Protein AF-A0A939IRJ5-F1 (afdb_monomer)

Sequence (93 aa):
MTEFINNFSQAWQDSSVGALILFGLFFLLVYFLPSLLAVFFNRRNLLTIAVLNIPAGFSLIAWGALIVWACTGKAGRYIQTKLAQRGQAAGVQ

Radius of gyration: 22.14 Å; Cα contacts (8 Å, |Δi|>4): 45; chains: 1; bounding box: 60×31×56 Å

Structure (mmCIF, N/CA/C/O backbone):
data_AF-A0A939IRJ5-F1
#
_entry.id   AF-A0A939IRJ5-F1
#
loop_
_atom_site.group_PDB
_atom_site.id
_atom_site.type_symbol
_atom_site.label_atom_id
_atom_site.label_alt_id
_atom_site.label_comp_id
_atom_site.label_asym_id
_atom_site.label_entity_id
_atom_site.label_seq_id
_atom_site.pdbx_PDB_ins_code
_atom_site.Cartn_x
_atom_site.Cartn_y
_atom_site.Cartn_z
_atom_site.occupancy
_atom_site.B_iso_or_equiv
_atom_site.auth_seq_id
_atom_site.auth_comp_id
_atom_site.auth_asym_id
_atom_site.auth_atom_id
_atom_site.pdbx_PDB_model_num
ATOM 1 N N . MET A 1 1 ? 28.223 -13.993 -9.441 1.00 73.31 1 MET A N 1
ATOM 2 C CA . MET A 1 1 ? 27.843 -12.558 -9.490 1.00 73.31 1 MET A CA 1
ATOM 3 C C . MET A 1 1 ? 27.582 -12.097 -10.918 1.00 73.31 1 MET A C 1
ATOM 5 O O . MET A 1 1 ? 26.503 -11.591 -11.178 1.00 73.31 1 MET A O 1
ATOM 9 N N . THR A 1 2 ? 28.501 -12.326 -11.855 1.00 85.69 2 THR A N 1
ATOM 10 C CA . THR A 1 2 ? 28.363 -11.908 -13.262 1.00 85.69 2 THR A CA 1
ATOM 11 C C . THR A 1 2 ? 27.173 -12.556 -13.987 1.00 85.69 2 THR A C 1
ATOM 13 O O . THR A 1 2 ? 26.441 -11.868 -14.686 1.00 85.69 2 THR A O 1
ATOM 16 N N . GLU A 1 3 ? 26.895 -13.843 -13.749 1.00 87.00 3 GLU A N 1
ATOM 17 C CA . GLU A 1 3 ? 25.706 -14.523 -14.303 1.00 87.00 3 GLU A CA 1
ATOM 18 C C . GLU A 1 3 ? 24.371 -13.965 -13.797 1.00 87.00 3 GLU A C 1
ATOM 20 O O . GLU A 1 3 ? 23.398 -13.931 -14.546 1.00 87.00 3 GLU A O 1
ATOM 25 N N . PHE A 1 4 ? 24.309 -13.515 -12.540 1.00 89.38 4 PHE A N 1
ATOM 26 C CA . PHE A 1 4 ? 23.099 -12.903 -11.984 1.00 89.38 4 PHE A CA 1
ATOM 27 C C . PHE A 1 4 ? 22.800 -11.579 -12.690 1.00 89.38 4 PHE A C 1
ATOM 29 O O . PHE A 1 4 ? 21.668 -11.339 -13.096 1.00 89.38 4 PHE A O 1
ATOM 36 N N . ILE A 1 5 ? 23.833 -10.758 -12.899 1.00 90.06 5 ILE A N 1
ATOM 37 C CA . ILE A 1 5 ? 23.715 -9.487 -13.622 1.00 90.06 5 ILE A CA 1
ATOM 38 C C . ILE A 1 5 ? 23.287 -9.729 -15.073 1.00 90.06 5 ILE A C 1
ATOM 40 O O . ILE A 1 5 ? 22.401 -9.035 -15.563 1.00 90.06 5 ILE A O 1
ATOM 44 N N . ASN A 1 6 ? 23.847 -10.743 -15.738 1.00 88.75 6 ASN A N 1
ATOM 45 C CA . ASN A 1 6 ? 23.485 -11.072 -17.117 1.00 88.75 6 ASN A CA 1
ATOM 46 C C . ASN A 1 6 ? 22.035 -11.566 -17.238 1.00 88.75 6 ASN A C 1
ATOM 48 O O . ASN A 1 6 ? 21.311 -11.084 -18.104 1.00 88.75 6 ASN A O 1
ATOM 52 N N . ASN A 1 7 ? 21.584 -12.451 -16.342 1.00 90.00 7 ASN A N 1
ATOM 53 C CA . ASN A 1 7 ? 20.185 -12.894 -16.303 1.00 90.00 7 ASN A CA 1
ATOM 54 C C . ASN A 1 7 ? 19.218 -11.732 -16.035 1.00 90.00 7 ASN A C 1
ATOM 56 O O . ASN A 1 7 ? 18.186 -11.619 -16.692 1.00 90.00 7 ASN A O 1
ATOM 60 N N . PHE A 1 8 ? 19.552 -10.844 -15.095 1.00 87.75 8 PHE A N 1
ATOM 61 C CA . PHE A 1 8 ? 18.713 -9.688 -14.777 1.00 87.75 8 PHE A CA 1
ATOM 62 C C . PHE A 1 8 ? 18.664 -8.693 -15.944 1.00 87.75 8 PHE A C 1
ATOM 64 O O . PHE A 1 8 ? 17.604 -8.169 -16.278 1.00 87.75 8 PHE A O 1
ATOM 71 N N . SER A 1 9 ? 19.808 -8.473 -16.599 1.00 88.88 9 SER A N 1
ATOM 72 C CA . SER A 1 9 ? 19.918 -7.627 -17.787 1.00 88.88 9 SER A CA 1
ATOM 73 C C . SER A 1 9 ? 19.096 -8.1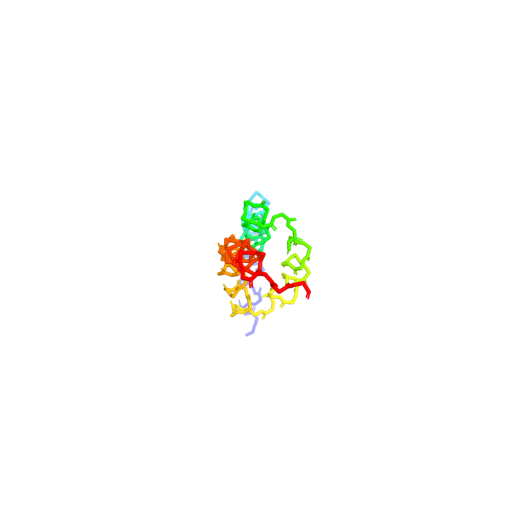74 -18.955 1.00 88.88 9 SER A C 1
ATOM 75 O O . SER A 1 9 ? 18.416 -7.397 -19.619 1.00 88.88 9 SER A O 1
ATOM 77 N N . GLN A 1 10 ? 19.128 -9.487 -19.203 1.00 86.12 10 GLN A N 1
ATOM 78 C CA . GLN A 1 10 ? 18.317 -10.114 -20.252 1.00 86.12 10 GLN A CA 1
ATOM 79 C C . GLN A 1 10 ? 16.821 -10.021 -19.948 1.00 86.12 10 GLN A C 1
ATOM 81 O O . GLN A 1 10 ? 16.063 -9.569 -20.798 1.00 86.12 10 GLN A O 1
ATOM 86 N N . ALA A 1 11 ? 16.402 -10.319 -18.713 1.00 83.94 11 ALA A N 1
ATOM 87 C CA . ALA A 1 11 ? 15.003 -10.180 -18.309 1.00 83.94 11 ALA A CA 1
ATOM 88 C C . ALA A 1 11 ? 14.472 -8.749 -18.512 1.00 83.94 11 ALA A C 1
ATOM 90 O O . ALA A 1 11 ? 13.311 -8.562 -18.876 1.00 83.94 11 ALA A O 1
ATOM 91 N N . TRP A 1 12 ? 15.316 -7.733 -18.310 1.00 83.38 12 TRP A N 1
ATOM 92 C CA . TRP A 1 12 ? 14.947 -6.337 -18.543 1.00 83.38 12 TRP A CA 1
ATOM 93 C C . TRP A 1 12 ? 14.866 -5.972 -20.031 1.00 83.38 12 TRP A C 1
ATOM 95 O O . TRP A 1 12 ? 14.022 -5.164 -20.409 1.00 83.38 12 TRP A O 1
ATOM 105 N N . GLN A 1 13 ? 15.721 -6.561 -20.871 1.00 84.94 13 GLN A N 1
ATOM 106 C CA . GLN A 1 13 ? 15.733 -6.331 -22.321 1.00 84.94 13 GLN A CA 1
ATOM 107 C C . GLN A 1 13 ? 14.595 -7.060 -23.048 1.00 84.94 13 GLN A C 1
ATOM 109 O O . GLN A 1 13 ? 14.028 -6.506 -23.987 1.00 84.94 13 GLN A O 1
ATOM 114 N N . ASP A 1 14 ? 14.214 -8.247 -22.576 1.00 85.25 14 ASP A N 1
ATOM 115 C CA . ASP A 1 14 ? 13.101 -9.029 -23.129 1.00 85.25 14 ASP A CA 1
ATOM 116 C C . ASP A 1 14 ? 11.729 -8.529 -22.641 1.00 85.25 14 ASP A C 1
ATOM 118 O O . ASP A 1 14 ? 10.681 -8.868 -23.201 1.00 85.25 14 ASP A O 1
ATOM 122 N N . SER A 1 15 ? 11.709 -7.703 -21.590 1.00 83.75 15 SER A N 1
ATOM 123 C CA . SER A 1 15 ? 10.476 -7.157 -21.029 1.00 83.75 15 SER A CA 1
ATOM 124 C C . SER A 1 15 ? 9.844 -6.132 -21.966 1.00 83.75 15 SER A C 1
ATOM 126 O O . SER A 1 15 ? 10.350 -5.031 -22.177 1.00 83.75 15 SER A O 1
ATOM 128 N N . SER A 1 16 ? 8.661 -6.465 -22.479 1.00 86.62 16 SER A N 1
ATOM 129 C CA . SER A 1 16 ? 7.852 -5.514 -23.240 1.00 86.62 16 SER A CA 1
ATOM 130 C C . SER A 1 16 ? 7.385 -4.345 -22.361 1.00 86.62 16 SER A C 1
ATOM 132 O O . SER A 1 16 ? 6.953 -4.526 -21.219 1.00 86.62 16 SER A O 1
ATOM 134 N N . VAL A 1 17 ? 7.394 -3.131 -22.920 1.00 87.31 17 VAL A N 1
ATOM 135 C CA . VAL A 1 17 ? 6.915 -1.914 -22.234 1.00 87.31 17 VAL A CA 1
ATOM 136 C C . VAL A 1 17 ? 5.478 -2.088 -21.723 1.00 87.31 17 VAL A C 1
ATOM 138 O O . VAL A 1 17 ? 5.148 -1.635 -20.629 1.00 87.31 17 VAL A O 1
ATOM 141 N N . GLY A 1 18 ? 4.631 -2.806 -22.469 1.00 90.56 18 GLY A N 1
ATOM 142 C CA . GLY A 1 18 ? 3.263 -3.120 -22.052 1.00 90.56 18 GLY A CA 1
ATOM 143 C C . GLY A 1 18 ? 3.196 -3.971 -20.780 1.00 90.56 18 GLY A C 1
ATOM 144 O O . GLY A 1 18 ? 2.400 -3.669 -19.891 1.00 90.56 18 GLY A O 1
ATOM 145 N N . ALA A 1 19 ? 4.056 -4.986 -20.651 1.00 87.88 19 ALA A N 1
ATOM 146 C CA . ALA A 1 19 ? 4.131 -5.803 -19.442 1.00 87.88 19 ALA A CA 1
ATOM 147 C C . ALA A 1 19 ? 4.598 -4.983 -18.231 1.00 87.88 19 ALA A C 1
ATOM 149 O O . ALA A 1 19 ? 4.027 -5.118 -17.151 1.00 87.88 19 ALA A O 1
ATOM 150 N N . LEU A 1 20 ? 5.571 -4.084 -18.417 1.00 88.94 20 LEU A N 1
ATOM 151 C CA . LEU A 1 20 ? 6.039 -3.185 -17.356 1.00 88.94 20 LEU A CA 1
ATOM 152 C C . LEU A 1 20 ? 4.938 -2.227 -16.886 1.00 88.94 20 LEU A C 1
ATOM 154 O O . LEU A 1 20 ? 4.764 -2.038 -15.683 1.00 88.94 20 LEU A O 1
ATOM 158 N N . ILE A 1 21 ? 4.158 -1.659 -17.812 1.00 92.25 21 ILE A N 1
ATOM 159 C CA . ILE A 1 21 ? 3.021 -0.790 -17.477 1.00 92.25 21 ILE A CA 1
ATOM 160 C C . ILE A 1 21 ? 1.950 -1.574 -16.717 1.00 92.25 21 ILE A C 1
ATOM 162 O O . ILE A 1 21 ? 1.469 -1.108 -15.684 1.00 92.25 21 ILE A O 1
ATOM 166 N N . LEU A 1 22 ? 1.586 -2.768 -17.194 1.00 92.44 22 LEU A N 1
ATOM 167 C CA . LEU A 1 22 ? 0.579 -3.604 -16.543 1.00 92.44 22 LEU A CA 1
ATOM 168 C C . LEU A 1 22 ? 1.025 -4.025 -15.139 1.00 92.44 22 LEU A C 1
ATOM 170 O O . LEU A 1 22 ? 0.249 -3.916 -14.191 1.00 92.44 22 LEU A O 1
ATOM 174 N N . PHE A 1 23 ? 2.278 -4.459 -14.997 1.00 90.25 23 PHE A N 1
ATOM 175 C CA . PHE A 1 23 ? 2.866 -4.814 -13.711 1.00 90.25 23 PHE A CA 1
ATOM 176 C C . PHE A 1 23 ? 2.903 -3.614 -12.763 1.00 90.25 23 PHE A C 1
ATOM 178 O O . PHE A 1 23 ? 2.472 -3.731 -11.620 1.00 90.25 23 PHE A O 1
ATOM 185 N N . GLY A 1 24 ? 3.346 -2.448 -13.238 1.00 90.50 24 GLY A N 1
ATOM 186 C CA . GLY A 1 24 ? 3.364 -1.216 -12.452 1.00 90.50 24 GLY A CA 1
ATOM 187 C C . GLY A 1 24 ? 1.968 -0.795 -11.994 1.00 90.50 24 GLY A C 1
ATOM 188 O O . GLY A 1 24 ? 1.785 -0.440 -10.831 1.00 90.50 24 GLY A O 1
ATOM 189 N N . LEU A 1 25 ? 0.963 -0.897 -12.869 1.00 90.62 25 LEU A N 1
ATOM 190 C CA . LEU A 1 25 ? -0.426 -0.588 -12.534 1.00 90.62 25 LEU A CA 1
ATOM 191 C C . LEU A 1 25 ? -1.002 -1.586 -11.524 1.00 90.62 25 LEU A C 1
ATOM 193 O O . LEU A 1 25 ? -1.652 -1.177 -10.564 1.00 90.62 25 LEU A O 1
ATOM 197 N N . PHE A 1 26 ? -0.743 -2.880 -11.710 1.00 90.69 26 PHE A N 1
ATOM 198 C CA . PHE A 1 26 ? -1.162 -3.925 -10.780 1.00 90.69 26 PHE A CA 1
ATOM 199 C C . PHE A 1 26 ? -0.508 -3.738 -9.409 1.00 90.69 26 PHE A C 1
ATOM 201 O O . PHE A 1 26 ? -1.187 -3.771 -8.384 1.00 90.69 26 PHE A O 1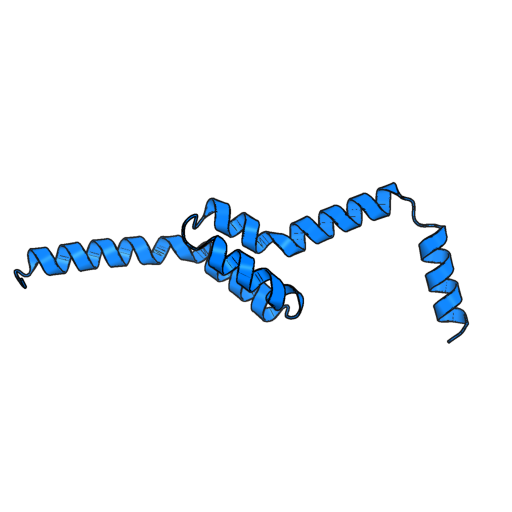
ATOM 208 N N . PHE A 1 27 ? 0.795 -3.459 -9.390 1.00 88.88 27 PHE A N 1
ATOM 209 C CA . PHE A 1 27 ? 1.536 -3.155 -8.176 1.00 88.88 27 PHE A CA 1
ATOM 210 C C . PHE A 1 27 ? 0.972 -1.919 -7.477 1.00 88.88 27 PHE A C 1
ATOM 212 O O . PHE A 1 27 ? 0.741 -1.974 -6.275 1.00 88.88 27 PHE A O 1
ATOM 219 N N . LEU A 1 28 ? 0.668 -0.838 -8.205 1.00 86.50 28 LEU A N 1
ATOM 220 C CA . LEU A 1 28 ? 0.031 0.348 -7.625 1.00 86.50 28 LEU A CA 1
ATOM 221 C C . LEU A 1 28 ? -1.351 0.033 -7.051 1.00 86.50 28 LEU A C 1
ATOM 223 O O . LEU A 1 28 ? -1.658 0.477 -5.950 1.00 86.50 28 LEU A O 1
ATOM 227 N N . LEU A 1 29 ? -2.176 -0.725 -7.777 1.00 85.88 29 LEU A N 1
ATOM 228 C CA . LEU A 1 29 ? -3.520 -1.104 -7.337 1.00 85.88 29 LEU A CA 1
ATOM 229 C C . LEU A 1 29 ? -3.480 -1.933 -6.059 1.00 85.88 29 LEU A C 1
ATOM 231 O O . LEU A 1 29 ? -4.266 -1.677 -5.150 1.00 85.88 29 LEU A O 1
ATOM 235 N N . VAL A 1 30 ? -2.556 -2.891 -5.968 1.00 85.00 30 VAL A N 1
ATOM 236 C CA . VAL A 1 30 ? -2.352 -3.680 -4.753 1.00 85.00 30 VAL A CA 1
ATOM 237 C C . VAL A 1 30 ? -1.757 -2.796 -3.659 1.00 85.00 30 VAL A C 1
ATOM 239 O O . VAL A 1 30 ? -2.309 -2.714 -2.577 1.00 85.00 30 VAL A O 1
ATOM 242 N N . TYR A 1 31 ? -0.711 -2.024 -3.919 1.00 80.81 31 TYR A N 1
ATOM 243 C CA . TYR A 1 31 ? -0.087 -1.165 -2.910 1.00 80.81 31 TYR A CA 1
ATOM 244 C C . TYR A 1 31 ? -1.063 -0.126 -2.316 1.00 80.81 31 TYR A C 1
ATOM 246 O O . TYR A 1 31 ? -1.072 0.116 -1.108 1.00 80.81 31 TYR A O 1
ATOM 254 N N . PHE A 1 32 ? -1.946 0.445 -3.142 1.00 83.25 32 PHE A N 1
ATOM 255 C CA . PHE A 1 32 ? -2.997 1.387 -2.734 1.00 83.25 32 PHE A CA 1
ATOM 256 C C . PHE A 1 32 ? -4.354 0.741 -2.421 1.00 83.25 32 PHE A C 1
ATOM 258 O O . PHE A 1 32 ? -5.307 1.459 -2.105 1.00 83.25 32 PHE A O 1
ATOM 265 N N . LEU A 1 33 ? -4.456 -0.590 -2.428 1.00 83.69 33 LEU A N 1
ATOM 266 C CA . LEU A 1 33 ? -5.679 -1.322 -2.095 1.00 83.69 33 LEU A CA 1
ATOM 267 C C . LEU A 1 33 ? -6.297 -0.900 -0.745 1.00 83.69 33 LEU A C 1
ATOM 269 O O . LEU A 1 33 ? -7.491 -0.593 -0.728 1.00 83.69 33 LEU A O 1
ATOM 273 N N . PRO A 1 34 ? -5.545 -0.798 0.376 1.00 76.12 34 PRO A N 1
ATOM 274 C CA . PRO A 1 34 ? -6.110 -0.347 1.654 1.00 76.12 34 PRO A CA 1
ATOM 275 C C . PRO A 1 34 ? -6.685 1.076 1.594 1.00 76.12 34 PRO A C 1
ATOM 277 O O . PRO A 1 34 ? -7.741 1.337 2.176 1.00 76.12 34 PRO A O 1
ATOM 280 N N . SER A 1 35 ? -6.054 1.986 0.844 1.00 78.94 35 SER A N 1
ATOM 281 C CA . SER A 1 35 ? -6.588 3.334 0.611 1.00 78.94 35 SER A CA 1
ATOM 282 C C . SER A 1 35 ? -7.886 3.292 -0.195 1.00 78.94 35 SER A C 1
ATOM 284 O O . SER A 1 35 ? -8.826 4.007 0.146 1.00 78.94 35 SER A O 1
ATOM 286 N N . LEU A 1 36 ? -7.981 2.428 -1.214 1.00 80.19 36 LEU A N 1
ATOM 287 C CA . LEU A 1 36 ? -9.219 2.216 -1.971 1.00 80.19 36 LEU A CA 1
ATOM 288 C C . LEU A 1 36 ? -10.344 1.696 -1.065 1.00 80.19 36 LEU A C 1
ATOM 290 O O . LEU A 1 36 ? -11.439 2.257 -1.071 1.00 80.19 36 LEU A O 1
ATOM 294 N N . LEU A 1 37 ? -10.073 0.680 -0.238 1.00 78.75 37 LEU A N 1
ATOM 295 C CA . LEU A 1 37 ? -11.044 0.141 0.723 1.00 78.75 37 LEU A CA 1
ATOM 296 C C . LEU A 1 37 ? -11.527 1.223 1.703 1.00 78.75 37 LEU A C 1
ATOM 298 O O . LEU A 1 37 ? -12.722 1.307 2.001 1.00 78.75 37 LEU A O 1
ATOM 302 N N . ALA A 1 38 ? -10.635 2.107 2.155 1.00 77.50 38 ALA A N 1
ATOM 303 C CA . ALA A 1 38 ? -10.997 3.221 3.027 1.00 77.50 38 ALA A CA 1
ATOM 304 C C . ALA A 1 38 ? -11.993 4.199 2.378 1.00 77.50 38 ALA A C 1
ATOM 306 O O . ALA A 1 38 ? -12.871 4.714 3.074 1.00 77.50 38 ALA A O 1
ATOM 307 N N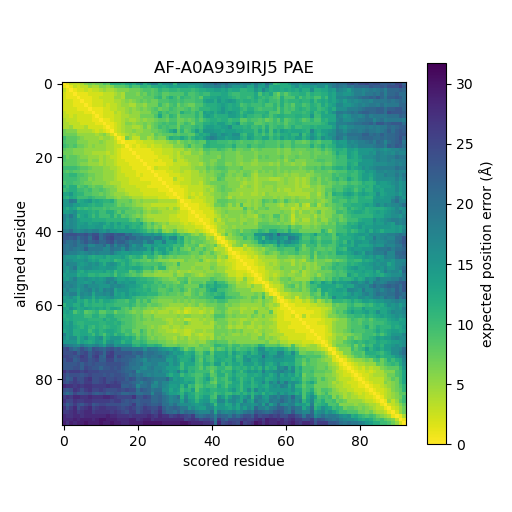 . VAL A 1 39 ? -11.919 4.427 1.058 1.00 73.00 39 VAL A N 1
ATOM 308 C CA . VAL A 1 39 ? -12.882 5.281 0.330 1.00 73.00 39 VAL A CA 1
ATOM 309 C C . VAL A 1 39 ? -14.310 4.741 0.451 1.00 73.00 39 VAL A C 1
ATOM 311 O O . VAL A 1 39 ? -15.248 5.524 0.639 1.00 73.00 39 VAL A O 1
ATOM 314 N N . PHE A 1 40 ? -14.482 3.419 0.371 1.00 71.44 40 PHE A N 1
ATOM 315 C CA . PHE A 1 40 ? -15.795 2.772 0.417 1.00 71.44 40 PHE A CA 1
ATOM 316 C C . PHE A 1 40 ? -16.335 2.619 1.842 1.00 71.44 40 PHE A C 1
ATOM 318 O O . PHE A 1 40 ? -17.524 2.847 2.076 1.00 71.44 40 PHE A O 1
ATOM 325 N N . PHE A 1 41 ? -15.481 2.272 2.808 1.00 68.19 41 PHE A N 1
ATOM 326 C CA . PHE A 1 41 ? -15.923 1.944 4.166 1.00 68.19 41 PHE A CA 1
ATOM 327 C C . PHE A 1 41 ? -15.815 3.101 5.165 1.00 68.19 41 PHE A C 1
ATOM 329 O O . PHE A 1 41 ? -16.584 3.137 6.131 1.00 68.19 41 PHE A O 1
ATOM 336 N N . ASN A 1 42 ? -14.911 4.069 4.959 1.00 66.38 42 ASN A N 1
ATOM 337 C CA . ASN A 1 42 ? -14.664 5.120 5.944 1.00 66.38 42 ASN A CA 1
ATOM 338 C C . ASN A 1 42 ? -14.098 6.432 5.359 1.00 66.38 42 ASN A C 1
ATOM 340 O O . ASN A 1 42 ? -12.941 6.790 5.578 1.00 66.38 42 ASN A O 1
ATOM 344 N N . ARG A 1 43 ? -14.964 7.225 4.707 1.00 61.25 43 ARG A N 1
ATOM 345 C CA . ARG A 1 43 ? -14.623 8.543 4.122 1.00 61.25 43 ARG A CA 1
ATOM 346 C C . ARG A 1 43 ? -13.943 9.531 5.088 1.00 61.25 43 ARG A C 1
ATOM 348 O O . ARG A 1 43 ? -13.271 10.442 4.626 1.00 61.25 43 ARG A O 1
ATOM 355 N N . ARG A 1 44 ? -14.120 9.380 6.410 1.00 63.78 44 ARG A N 1
ATOM 356 C CA . ARG A 1 44 ? -13.586 10.310 7.426 1.00 63.78 44 ARG A CA 1
ATOM 357 C C . ARG A 1 44 ? -12.143 10.011 7.845 1.00 63.78 44 ARG A C 1
ATOM 359 O O . ARG A 1 44 ? -11.388 10.951 8.040 1.00 63.78 44 ARG A O 1
ATOM 366 N N . ASN A 1 45 ? -11.747 8.737 7.925 1.00 66.62 45 ASN A N 1
ATOM 367 C CA . ASN A 1 45 ? -10.370 8.347 8.294 1.00 66.62 45 ASN A CA 1
ATOM 368 C C . ASN A 1 45 ? -9.514 8.010 7.064 1.00 66.62 45 ASN A C 1
ATOM 370 O O . ASN A 1 45 ? -8.447 7.412 7.184 1.00 66.62 45 ASN A O 1
ATOM 374 N N . LEU A 1 46 ? -9.994 8.390 5.881 1.00 69.81 46 LEU A N 1
ATOM 375 C CA . LEU A 1 46 ? -9.339 8.178 4.596 1.00 69.81 46 LEU A CA 1
ATOM 376 C C . LEU A 1 46 ? -7.935 8.796 4.578 1.00 69.81 46 LEU A C 1
ATOM 378 O O . LEU A 1 46 ? -6.982 8.141 4.176 1.00 69.81 46 LEU A O 1
ATOM 382 N N . LEU A 1 47 ? -7.805 10.027 5.090 1.00 69.38 47 LEU A N 1
ATOM 383 C CA . LEU A 1 47 ? -6.520 10.721 5.210 1.00 69.38 47 LEU A CA 1
ATOM 384 C C . LEU A 1 47 ? -5.556 9.981 6.139 1.00 69.38 47 LEU A C 1
ATOM 386 O O . LEU A 1 47 ? -4.385 9.837 5.810 1.00 69.38 47 LEU A O 1
ATOM 390 N N . THR A 1 48 ? -6.041 9.460 7.266 1.00 73.00 48 THR A N 1
ATOM 391 C CA . THR A 1 48 ? -5.201 8.721 8.214 1.00 73.00 48 THR A CA 1
ATOM 392 C C . THR A 1 48 ? -4.702 7.415 7.600 1.00 73.00 48 THR A C 1
ATOM 394 O O . THR A 1 48 ? -3.506 7.147 7.645 1.00 73.00 48 THR A O 1
ATOM 397 N N . ILE A 1 49 ? -5.586 6.639 6.961 1.00 79.25 49 ILE A N 1
ATOM 398 C CA . ILE A 1 49 ? -5.218 5.387 6.280 1.00 79.25 49 ILE A CA 1
ATOM 399 C C . ILE A 1 49 ? -4.248 5.661 5.122 1.00 79.25 49 ILE A C 1
ATOM 401 O O . ILE A 1 49 ? -3.263 4.944 4.983 1.00 79.25 49 ILE A O 1
ATOM 405 N N . ALA A 1 50 ? -4.464 6.723 4.342 1.00 76.06 50 ALA A N 1
ATOM 406 C CA . ALA A 1 50 ? -3.579 7.095 3.240 1.00 76.06 50 ALA A CA 1
ATOM 407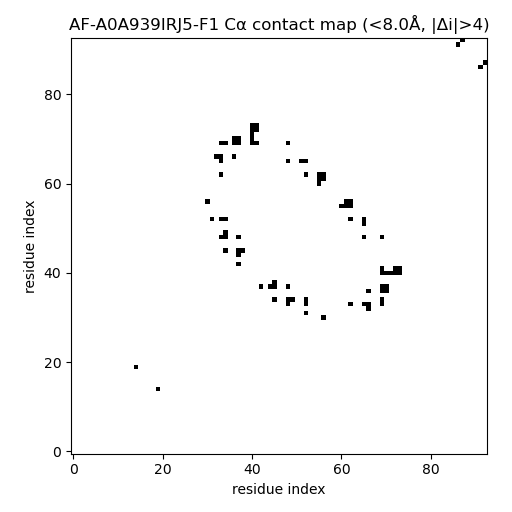 C C . ALA A 1 50 ? -2.179 7.521 3.717 1.00 76.06 50 ALA A C 1
ATOM 409 O O . ALA A 1 50 ? -1.185 7.113 3.120 1.00 76.06 50 ALA A O 1
ATOM 410 N N . VAL A 1 51 ? -2.087 8.285 4.812 1.00 77.94 51 VAL A N 1
ATOM 411 C CA . VAL A 1 51 ? -0.804 8.682 5.419 1.00 77.94 51 VAL A CA 1
ATOM 412 C C . VAL A 1 51 ? -0.069 7.469 5.988 1.00 77.94 51 VAL A C 1
ATOM 414 O O . VAL A 1 51 ? 1.132 7.341 5.777 1.00 77.94 51 VAL A O 1
ATOM 417 N N . LEU A 1 52 ? -0.781 6.551 6.651 1.00 80.25 52 LEU A N 1
ATOM 418 C CA . LEU A 1 52 ? -0.220 5.287 7.147 1.00 80.25 52 LEU A CA 1
ATOM 419 C C . LEU A 1 52 ? 0.177 4.328 6.020 1.00 80.25 52 LEU A C 1
ATOM 421 O O . LEU A 1 52 ? 1.054 3.493 6.229 1.00 80.25 52 LEU A O 1
ATOM 425 N N . ASN A 1 53 ? -0.409 4.453 4.828 1.00 80.12 53 ASN A N 1
ATOM 426 C CA . ASN A 1 53 ? -0.052 3.598 3.701 1.00 80.12 53 ASN A CA 1
ATOM 427 C C . ASN A 1 53 ? 1.386 3.850 3.200 1.00 80.12 53 ASN A C 1
ATOM 429 O O . ASN A 1 53 ? 2.020 2.941 2.673 1.00 80.12 53 ASN A O 1
ATOM 433 N N . ILE A 1 54 ? 1.927 5.061 3.403 1.00 76.56 54 ILE A N 1
ATOM 434 C CA . ILE A 1 54 ? 3.303 5.420 3.019 1.00 76.56 54 ILE A CA 1
ATOM 435 C C . ILE A 1 54 ? 4.344 4.591 3.803 1.00 76.56 54 ILE A C 1
ATOM 437 O O . ILE A 1 54 ? 5.158 3.931 3.159 1.00 76.56 54 ILE A O 1
ATOM 441 N N . PRO A 1 55 ? 4.325 4.538 5.153 1.00 73.38 55 PRO A N 1
ATOM 442 C CA . PRO A 1 55 ? 5.194 3.638 5.911 1.00 73.38 55 PRO A CA 1
ATOM 443 C C . PRO A 1 55 ? 4.762 2.164 5.831 1.00 73.38 55 PRO A C 1
ATOM 445 O O . PRO A 1 55 ? 5.607 1.281 5.968 1.00 73.38 55 PRO A O 1
ATOM 448 N N . ALA A 1 56 ? 3.479 1.861 5.590 1.00 73.25 56 ALA A N 1
ATOM 449 C CA . ALA A 1 56 ? 3.009 0.477 5.488 1.00 73.25 56 ALA A CA 1
ATOM 450 C C . ALA A 1 56 ? 3.547 -0.268 4.262 1.00 73.25 56 ALA A C 1
ATOM 452 O O . ALA A 1 56 ? 3.684 -1.486 4.315 1.00 73.25 56 ALA A O 1
ATOM 453 N N . GLY A 1 57 ? 3.940 0.438 3.202 1.00 67.00 57 GLY A N 1
ATOM 454 C CA . GLY A 1 57 ? 4.658 -0.176 2.086 1.00 67.00 57 GLY A CA 1
ATOM 455 C C . GLY A 1 57 ? 5.964 -0.867 2.466 1.00 67.00 57 GLY A C 1
ATOM 456 O O . GLY A 1 57 ? 6.419 -1.750 1.747 1.00 67.00 57 GLY A O 1
ATOM 457 N N . PHE A 1 58 ? 6.548 -0.500 3.610 1.00 75.81 58 PHE A N 1
ATOM 458 C CA . PHE A 1 58 ? 7.762 -1.115 4.136 1.00 75.81 58 PHE A CA 1
ATOM 459 C C . PHE A 1 58 ? 7.479 -2.359 5.000 1.00 75.81 58 PHE A C 1
ATOM 461 O O . PHE A 1 58 ? 8.394 -3.120 5.302 1.00 75.81 58 PHE A O 1
ATOM 468 N N . SER A 1 59 ? 6.225 -2.590 5.415 1.00 81.00 59 SER A N 1
ATOM 469 C CA . SER A 1 59 ? 5.858 -3.674 6.336 1.00 81.00 59 SER A CA 1
ATOM 470 C C . SER A 1 59 ? 4.545 -4.358 5.950 1.00 81.00 59 SER A C 1
ATOM 472 O O . SER A 1 59 ? 3.457 -3.806 6.120 1.00 81.00 59 SER A O 1
ATOM 474 N N . LEU A 1 60 ? 4.644 -5.628 5.537 1.00 79.25 60 LEU A N 1
ATOM 475 C CA . LEU A 1 60 ? 3.508 -6.514 5.232 1.00 79.25 60 LEU A CA 1
ATOM 476 C C . LEU A 1 60 ? 2.457 -6.561 6.357 1.00 79.25 60 LEU A C 1
ATOM 478 O O . LEU A 1 60 ? 1.259 -6.615 6.085 1.00 79.25 60 LEU A O 1
ATOM 482 N N . ILE A 1 61 ? 2.892 -6.504 7.621 1.00 84.69 61 ILE A N 1
ATOM 483 C CA . ILE A 1 61 ? 1.996 -6.551 8.787 1.00 84.69 61 ILE A CA 1
ATOM 484 C C . ILE A 1 61 ? 1.196 -5.251 8.910 1.00 84.69 61 ILE A C 1
ATOM 486 O O . ILE A 1 61 ? -0.018 -5.290 9.111 1.00 84.69 61 ILE A O 1
ATOM 490 N N . ALA A 1 62 ? 1.853 -4.097 8.760 1.00 82.81 62 ALA A N 1
ATOM 491 C CA . ALA A 1 62 ? 1.178 -2.800 8.778 1.00 82.81 62 ALA A CA 1
ATOM 492 C C . ALA A 1 62 ? 0.183 -2.680 7.614 1.00 82.81 62 ALA A C 1
ATOM 494 O O . ALA A 1 62 ? -0.932 -2.189 7.793 1.00 82.81 62 ALA A O 1
ATOM 495 N N . TRP A 1 63 ? 0.561 -3.202 6.445 1.00 83.25 63 TRP A N 1
ATOM 496 C CA . TRP A 1 63 ? -0.298 -3.246 5.268 1.00 83.25 63 TRP A CA 1
ATOM 497 C C . TRP A 1 63 ? -1.562 -4.094 5.510 1.00 83.25 63 TRP A C 1
ATOM 499 O O . TRP A 1 63 ? -2.676 -3.629 5.268 1.00 83.25 63 TRP A O 1
ATOM 509 N N . GLY A 1 64 ? -1.425 -5.284 6.109 1.00 83.06 64 GLY A N 1
ATOM 510 C CA . GLY A 1 64 ? -2.566 -6.120 6.508 1.00 83.06 64 GLY A CA 1
ATOM 511 C C . GLY A 1 64 ? -3.457 -5.484 7.586 1.00 83.06 64 GLY A C 1
ATOM 512 O O . GLY A 1 64 ? -4.686 -5.527 7.486 1.00 83.06 64 GLY A O 1
ATOM 513 N N . ALA A 1 65 ? -2.864 -4.832 8.591 1.00 83.81 65 A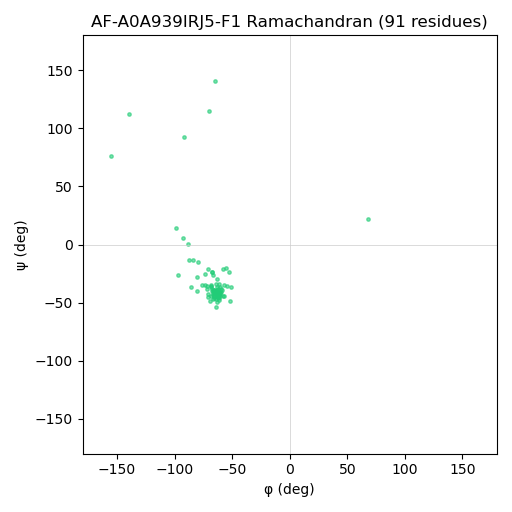LA A N 1
ATOM 514 C CA . ALA A 1 65 ? -3.608 -4.134 9.642 1.00 83.81 65 ALA A CA 1
ATOM 515 C C . ALA A 1 65 ? -4.466 -2.982 9.084 1.00 83.81 65 ALA A C 1
ATOM 517 O O . ALA A 1 65 ? -5.609 -2.799 9.513 1.00 83.81 65 ALA A O 1
ATOM 518 N N . LEU A 1 66 ? -3.959 -2.245 8.087 1.00 81.12 66 LEU A N 1
ATOM 519 C CA . LEU A 1 66 ? -4.716 -1.193 7.401 1.00 81.12 66 LEU A CA 1
ATOM 520 C C . LEU A 1 66 ? -5.936 -1.742 6.658 1.00 81.12 66 LEU A C 1
ATOM 522 O O . LEU A 1 66 ? -6.981 -1.095 6.679 1.00 81.12 66 LEU A O 1
ATOM 526 N N . ILE A 1 67 ? -5.846 -2.934 6.056 1.00 80.25 67 ILE A N 1
ATOM 527 C CA . ILE A 1 67 ? -6.985 -3.589 5.388 1.00 80.25 67 ILE A CA 1
ATOM 528 C C . ILE A 1 67 ? -8.097 -3.897 6.401 1.00 80.25 67 ILE A C 1
ATOM 530 O O . ILE A 1 67 ? -9.252 -3.522 6.192 1.00 80.25 67 ILE A O 1
ATOM 534 N N . VAL A 1 68 ? -7.755 -4.524 7.532 1.00 82.31 68 VAL A N 1
ATOM 535 C CA . VAL A 1 68 ? -8.724 -4.843 8.599 1.00 82.31 68 VAL A CA 1
ATOM 536 C C . VAL A 1 68 ? -9.344 -3.567 9.170 1.00 82.31 68 VAL A C 1
ATOM 538 O O . VAL A 1 68 ? -10.559 -3.498 9.387 1.00 82.31 68 VAL A O 1
ATOM 541 N N . TRP A 1 69 ? -8.533 -2.529 9.384 1.00 77.94 69 TRP A N 1
ATOM 542 C CA . TRP A 1 69 ? -9.009 -1.249 9.899 1.00 77.94 69 TRP A CA 1
ATOM 543 C C . TRP A 1 69 ? -9.918 -0.514 8.908 1.00 77.94 69 TRP A C 1
ATOM 545 O O . TRP A 1 69 ? -10.959 0.017 9.310 1.00 77.94 69 TRP A O 1
ATOM 555 N N . ALA A 1 70 ? -9.590 -0.550 7.613 1.00 77.25 70 ALA A N 1
ATOM 556 C CA . ALA A 1 70 ? -10.440 -0.022 6.555 1.00 77.25 70 ALA A CA 1
ATOM 557 C C . ALA A 1 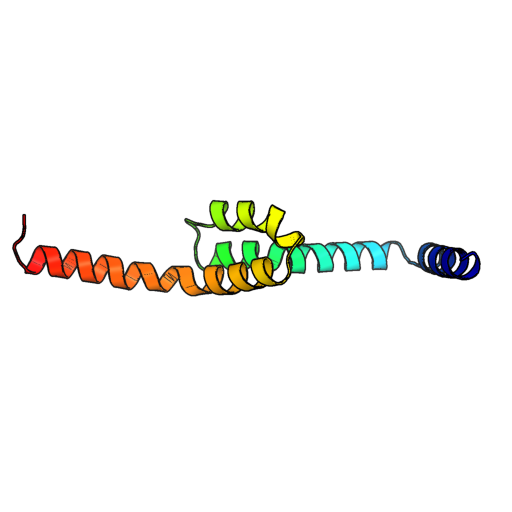70 ? -11.821 -0.703 6.563 1.00 77.25 70 ALA A C 1
ATOM 559 O O . ALA A 1 70 ? -12.834 -0.006 6.536 1.00 77.25 70 ALA A O 1
ATOM 560 N N . CYS A 1 71 ? -11.882 -2.032 6.713 1.00 73.50 71 CYS A N 1
ATOM 561 C CA . CYS A 1 71 ? -13.141 -2.785 6.803 1.00 73.50 71 CYS A CA 1
ATOM 562 C C . CYS A 1 71 ? -13.936 -2.509 8.098 1.00 73.50 71 CYS A C 1
ATOM 564 O O . CYS A 1 71 ? -15.167 -2.479 8.084 1.00 73.50 71 CYS A O 1
ATOM 566 N N . THR A 1 72 ? -13.256 -2.279 9.226 1.00 71.25 72 THR A N 1
ATOM 567 C CA . THR A 1 72 ? -13.888 -2.186 10.561 1.00 71.25 72 THR A CA 1
ATOM 568 C C . THR A 1 72 ? -14.454 -0.792 10.886 1.00 71.25 72 THR A C 1
ATOM 570 O O . THR A 1 72 ? -15.263 -0.641 11.805 1.00 71.25 72 THR A O 1
ATOM 573 N N . GLY A 1 73 ? -14.108 0.250 10.119 1.00 62.53 73 GLY A N 1
ATOM 574 C CA . GLY A 1 73 ? -14.455 1.652 10.413 1.00 62.53 73 GLY A CA 1
ATOM 575 C C . GLY A 1 73 ? -15.951 1.969 10.603 1.00 62.53 73 GLY A C 1
ATOM 576 O O . GLY A 1 73 ? -16.295 2.970 11.235 1.00 62.53 73 GLY A O 1
ATOM 577 N N . LYS A 1 74 ? -16.863 1.120 10.113 1.00 59.62 74 LYS A N 1
ATOM 578 C CA . LYS A 1 74 ? -18.318 1.318 10.242 1.00 59.62 74 LYS A CA 1
ATOM 579 C C . LYS A 1 74 ? -18.877 0.893 11.609 1.00 59.62 74 LYS A C 1
ATOM 581 O O . LYS A 1 74 ? -19.857 1.481 12.066 1.00 59.62 74 LYS A O 1
ATOM 586 N N . ALA A 1 75 ? -18.247 -0.071 12.285 1.00 62.38 75 ALA A N 1
ATOM 587 C CA . ALA A 1 75 ? -18.762 -0.658 13.527 1.00 62.38 75 ALA A CA 1
ATOM 588 C C . ALA A 1 75 ? -18.745 0.326 14.712 1.00 62.38 75 ALA A C 1
ATOM 590 O O . ALA A 1 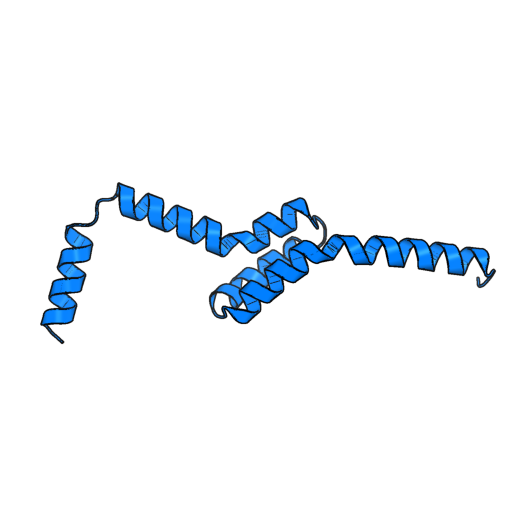75 ? -19.686 0.367 15.504 1.00 62.38 75 ALA A O 1
ATOM 591 N N . GLY A 1 76 ? -17.727 1.190 14.794 1.00 62.34 76 GLY A N 1
ATOM 592 C CA . GLY A 1 76 ? -17.599 2.159 15.890 1.00 62.34 76 GLY A CA 1
ATOM 593 C C . GLY A 1 76 ? -18.737 3.183 15.945 1.00 62.34 76 GLY A C 1
ATOM 594 O O . GLY A 1 76 ? -19.125 3.634 17.022 1.00 62.34 76 GLY A O 1
ATOM 595 N N . ARG A 1 77 ? -19.332 3.514 14.791 1.00 63.34 77 ARG A N 1
ATOM 596 C CA . ARG A 1 77 ? -20.367 4.550 14.706 1.00 63.34 77 ARG A CA 1
ATOM 597 C C . ARG A 1 77 ? -21.691 4.095 15.320 1.00 63.34 77 ARG A C 1
ATOM 599 O O . ARG A 1 77 ? -22.320 4.881 16.017 1.00 63.34 77 ARG A O 1
ATOM 606 N N . TYR A 1 78 ? -22.061 2.825 15.130 1.00 66.50 78 TYR A N 1
ATOM 607 C CA . TYR A 1 78 ? -23.265 2.245 15.733 1.00 66.50 78 TYR A CA 1
ATOM 608 C C . TYR A 1 78 ? -23.202 2.276 17.263 1.00 66.50 78 TYR A C 1
ATOM 610 O O . TYR A 1 78 ? -24.181 2.621 17.922 1.00 66.50 78 TYR A O 1
ATOM 618 N N . ILE A 1 79 ? -22.036 1.967 17.837 1.00 72.62 79 ILE A N 1
ATOM 61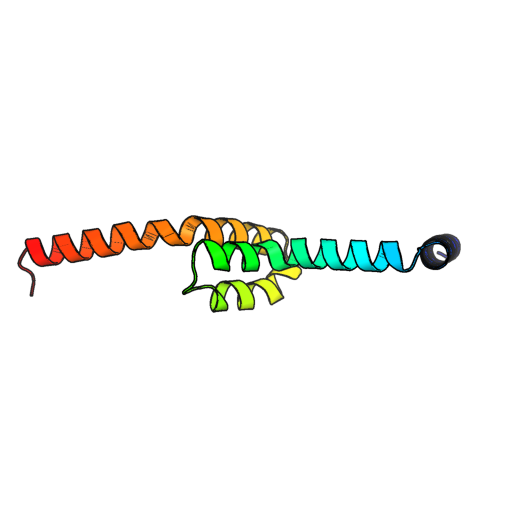9 C CA . ILE A 1 79 ? -21.865 1.959 19.293 1.00 72.62 79 ILE A CA 1
ATOM 620 C C . ILE A 1 79 ? -21.883 3.382 19.852 1.00 72.62 79 ILE A C 1
ATOM 622 O O . ILE A 1 79 ? -22.563 3.628 20.843 1.00 72.62 79 ILE A O 1
ATOM 626 N N . GLN A 1 80 ? -21.225 4.338 19.195 1.00 72.75 80 GLN A N 1
ATOM 627 C CA . GLN A 1 80 ? -21.184 5.724 19.666 1.00 72.75 80 GLN A CA 1
ATOM 628 C C . GLN A 1 80 ? -22.571 6.387 19.655 1.00 72.75 80 GLN A C 1
ATOM 630 O O . GLN A 1 80 ? -22.944 7.041 20.627 1.00 72.75 80 GLN A O 1
ATOM 635 N N . THR A 1 81 ? -23.382 6.150 18.618 1.00 73.12 81 THR A N 1
ATOM 636 C CA . THR A 1 81 ? -24.769 6.645 18.579 1.00 73.12 81 THR A CA 1
ATOM 637 C C . THR A 1 81 ? -25.640 5.995 19.649 1.00 73.12 81 THR A C 1
ATOM 639 O O . THR A 1 81 ? -26.445 6.673 20.279 1.00 73.12 81 THR A O 1
ATOM 642 N N . LYS A 1 82 ? -25.457 4.692 19.902 1.00 76.25 82 LYS A N 1
ATOM 643 C CA . LYS A 1 82 ? -26.239 3.961 20.908 1.00 76.25 82 LYS A CA 1
ATOM 644 C C . LYS A 1 82 ? -25.849 4.361 22.336 1.00 76.25 82 LYS A C 1
ATOM 646 O O . LYS A 1 82 ? -26.713 4.437 23.202 1.00 76.25 82 LYS A O 1
ATOM 651 N N . LEU A 1 83 ? -24.570 4.649 22.582 1.00 80.75 83 LEU A N 1
ATOM 652 C CA . LEU A 1 83 ? -24.079 5.175 23.860 1.00 80.75 83 LEU A CA 1
ATOM 653 C C . LEU A 1 83 ? -24.574 6.604 24.110 1.00 80.75 83 LEU A C 1
ATOM 655 O O . LEU A 1 83 ? -25.064 6.878 25.201 1.00 80.75 83 LEU A O 1
ATOM 659 N N . ALA A 1 84 ? -24.532 7.482 23.101 1.00 77.88 84 ALA A N 1
ATOM 660 C CA . ALA A 1 84 ? -25.069 8.841 23.208 1.00 77.88 84 ALA A CA 1
ATOM 661 C C . ALA A 1 84 ? -26.580 8.842 23.513 1.00 77.88 84 ALA A C 1
ATOM 663 O O . ALA A 1 84 ? -27.036 9.574 24.386 1.00 77.88 84 ALA A O 1
ATOM 664 N N . GLN A 1 85 ? -27.344 7.959 22.860 1.00 79.00 85 GLN A N 1
ATOM 665 C CA . GLN A 1 85 ? -28.774 7.782 23.132 1.00 79.00 85 GLN A CA 1
ATOM 666 C C . GLN A 1 85 ? -29.047 7.234 24.541 1.00 79.00 85 GLN A C 1
ATOM 668 O O . GLN A 1 85 ? -29.979 7.688 25.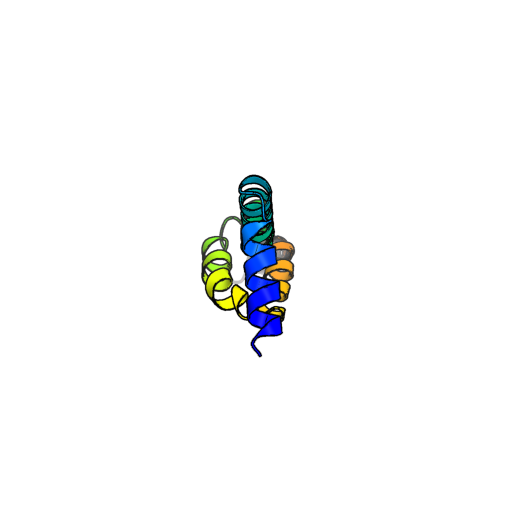199 1.00 79.00 85 GLN A O 1
ATOM 673 N N . ARG A 1 86 ? -28.233 6.290 25.041 1.00 75.25 86 ARG A N 1
ATOM 674 C CA . ARG A 1 86 ? -28.363 5.776 26.417 1.00 75.25 86 ARG A CA 1
ATOM 675 C C . ARG A 1 86 ? -27.999 6.817 27.476 1.00 75.25 86 ARG A C 1
ATOM 677 O O . ARG A 1 86 ? -28.666 6.852 28.500 1.00 75.25 86 ARG A O 1
ATOM 684 N N . GLY A 1 87 ? -26.999 7.666 27.231 1.00 74.81 87 GLY A N 1
ATOM 685 C CA . GLY A 1 87 ? -26.650 8.771 28.133 1.00 74.81 87 GLY A CA 1
ATOM 686 C C . GLY A 1 87 ? -27.775 9.802 28.256 1.00 74.81 87 GLY A C 1
ATOM 687 O O . GLY A 1 87 ? -28.133 10.194 29.361 1.00 74.81 87 GLY A O 1
ATOM 688 N N . GLN A 1 88 ? -28.408 10.160 27.134 1.00 66.25 88 GLN A N 1
ATOM 689 C CA . GLN A 1 88 ? -29.560 11.070 27.125 1.00 66.25 88 GLN A CA 1
ATOM 690 C C . GLN A 1 88 ? -30.806 10.456 27.781 1.00 66.25 88 GLN A C 1
ATOM 692 O O . GLN A 1 88 ? -31.512 11.142 28.513 1.00 66.25 88 GLN A O 1
ATOM 697 N N . ALA A 1 89 ? -31.059 9.158 27.578 1.00 68.50 89 ALA A N 1
ATOM 698 C CA . ALA A 1 89 ? -32.162 8.449 28.231 1.00 68.50 89 ALA A CA 1
ATOM 699 C C . ALA A 1 89 ? -31.942 8.225 29.742 1.00 68.50 89 ALA A C 1
ATOM 701 O O . ALA A 1 89 ? -32.906 8.001 30.468 1.00 68.50 89 ALA A O 1
ATOM 702 N N . ALA A 1 90 ? -30.694 8.281 30.218 1.00 73.38 90 ALA A N 1
ATOM 703 C CA . ALA A 1 90 ? -30.341 8.129 31.629 1.00 73.38 90 ALA A CA 1
ATOM 704 C C . ALA A 1 90 ? -30.354 9.452 32.422 1.00 73.38 90 ALA A C 1
ATOM 706 O O . ALA A 1 90 ? -30.067 9.433 33.615 1.00 73.38 90 ALA A O 1
ATOM 707 N N . GLY A 1 91 ? -30.689 10.589 31.795 1.00 61.00 91 GLY A N 1
ATOM 708 C CA . GLY A 1 91 ? -30.883 11.862 32.502 1.00 61.00 91 GLY A CA 1
ATOM 709 C C . GLY A 1 91 ? -29.616 12.472 33.112 1.00 61.00 91 GLY A C 1
ATOM 710 O O . GLY A 1 91 ? -29.722 13.272 34.036 1.00 61.00 91 GLY A O 1
ATOM 711 N N . VAL A 1 92 ? -28.428 12.114 32.617 1.00 59.94 92 VAL A N 1
ATOM 712 C CA . VAL A 1 92 ? -27.167 12.735 33.048 1.00 59.94 92 VAL A CA 1
ATOM 713 C C . VAL A 1 92 ? -26.869 13.905 32.105 1.00 59.94 92 VAL A C 1
ATOM 715 O O . VAL A 1 92 ? -26.318 13.703 31.021 1.00 59.94 92 VAL A O 1
ATOM 718 N N . GLN A 1 93 ? -27.322 15.102 32.490 1.00 52.19 93 GLN A N 1
ATOM 719 C CA . GLN A 1 93 ? -26.780 16.382 32.015 1.00 52.19 93 GLN A CA 1
ATOM 720 C C . GLN A 1 93 ? -25.652 16.821 32.943 1.00 52.19 93 GLN A C 1
ATOM 722 O O . GLN A 1 93 ? -25.813 16.631 34.170 1.00 52.19 93 GLN A O 1
#

Organism: NCBI:txid751969

Mean predicted aligned error: 10.82 Å

InterPro domains:
  IPR016410 Bacteriophage-associated immunity protein [PF14373] (30-71)

Foldseek 3Di:
DVVVVVVVVVVVVPDDPVNVVVVVVVCVCLLCVLLVLLVVQPVPCSVVLVVQSVVCVVPPVSSVVSNVCSNCVNVVVVVVVVVVVVCVVVPDD

Solvent-accessible surface area (backbone atoms only — not comparable to full-atom values): 5188 Å² total; per-residue (Å²): 111,71,67,58,54,50,53,53,51,48,56,59,70,70,50,50,70,68,58,53,52,52,50,52,50,51,50,48,52,60,74,44,38,42,46,54,45,11,59,78,45,26,73,83,54,32,67,59,50,46,58,50,46,66,66,19,75,79,31,74,66,52,43,52,52,43,40,54,48,20,69,50,52,56,60,60,54,60,53,53,54,53,50,54,52,49,43,62,74,66,70,70,126

pLDDT: mean 78.13, std 9.11, range [52.19, 92.44]

Secondary structure (DSSP, 8-state):
-HHHHHHHHHHHHH--HHHHHHHHHHHHHHHTHHHHHHHHH-TTSHHHHHHHHHHHTT-HHHHHHHHHHHHHTTHHHHHHHHHHHHHHHTT--